Protein AF-A0A8J6LRK4-F1 (afdb_monomer_lite)

Structure (mmCIF, N/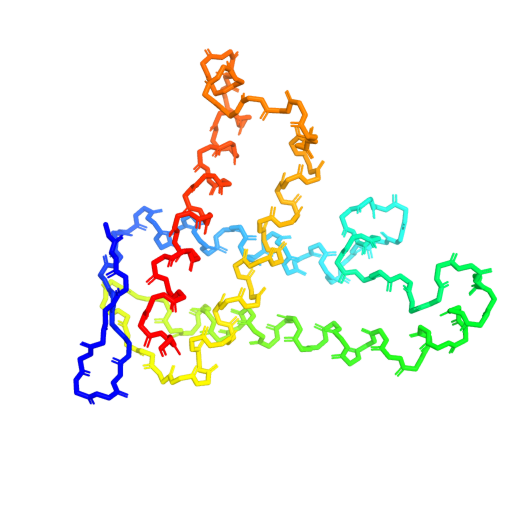CA/C/O backbone):
data_AF-A0A8J6LRK4-F1
#
_entry.id   AF-A0A8J6LRK4-F1
#
loop_
_atom_site.group_PDB
_atom_site.id
_atom_site.type_symbol
_atom_site.label_atom_id
_atom_site.label_alt_id
_atom_site.label_comp_id
_atom_site.label_asym_id
_atom_site.label_entity_id
_atom_site.label_seq_id
_atom_site.pdbx_PDB_ins_code
_atom_site.Cartn_x
_atom_site.Cartn_y
_atom_site.Cartn_z
_atom_site.occupancy
_atom_site.B_iso_or_equiv
_atom_site.auth_seq_id
_atom_site.auth_comp_id
_atom_site.auth_asym_id
_atom_site.auth_atom_id
_atom_site.pdbx_PDB_model_num
ATOM 1 N N . MET A 1 1 ? 3.230 4.813 15.829 1.00 68.69 1 MET A N 1
ATOM 2 C CA . MET A 1 1 ? 1.891 4.319 15.449 1.00 68.69 1 MET A CA 1
ATOM 3 C C . MET A 1 1 ? 2.024 2.825 15.206 1.00 68.69 1 MET A C 1
ATOM 5 O O . MET A 1 1 ? 2.949 2.464 14.506 1.00 68.69 1 MET A O 1
ATOM 9 N N . THR A 1 2 ? 1.196 1.965 15.801 1.00 87.75 2 THR A N 1
ATOM 10 C CA . THR A 1 2 ? 1.386 0.500 15.727 1.00 87.75 2 THR A CA 1
ATOM 11 C C . THR A 1 2 ? 0.027 -0.191 15.791 1.00 87.75 2 THR A C 1
ATOM 13 O O . THR A 1 2 ? -0.797 0.163 16.646 1.00 87.75 2 THR A O 1
ATOM 16 N N . PHE A 1 3 ? -0.215 -1.157 14.901 1.00 93.94 3 PHE A N 1
ATOM 17 C CA . PHE A 1 3 ? -1.380 -2.032 15.001 1.00 93.94 3 PHE A CA 1
ATOM 18 C C . PHE A 1 3 ? -1.287 -2.914 16.244 1.00 93.94 3 PHE A C 1
ATOM 20 O O . PHE A 1 3 ? -0.217 -3.362 16.642 1.00 93.94 3 PHE A O 1
ATOM 27 N N . ARG A 1 4 ? -2.425 -3.158 16.895 1.00 94.50 4 ARG A N 1
ATOM 28 C CA . ARG A 1 4 ? -2.486 -4.040 18.064 1.00 94.50 4 ARG A CA 1
ATOM 29 C C . ARG A 1 4 ? -3.792 -4.805 18.136 1.00 94.50 4 ARG A C 1
ATOM 31 O O . ARG A 1 4 ? -4.841 -4.303 17.731 1.00 94.50 4 ARG A O 1
ATOM 38 N N . ARG A 1 5 ? -3.755 -5.996 18.730 1.00 94.44 5 ARG A N 1
ATOM 39 C CA . ARG A 1 5 ? -4.954 -6.805 18.957 1.00 94.44 5 ARG A CA 1
ATOM 40 C C . ARG A 1 5 ? -5.741 -6.277 20.159 1.00 94.44 5 ARG A C 1
ATOM 42 O O . ARG A 1 5 ? -5.204 -6.104 21.251 1.00 94.44 5 ARG A O 1
ATOM 49 N N . LYS A 1 6 ? -7.042 -6.042 19.986 1.00 92.94 6 LYS A N 1
ATOM 50 C CA . LYS A 1 6 ? -7.962 -5.628 21.054 1.00 92.94 6 LYS A CA 1
ATOM 51 C C . LYS A 1 6 ? -9.308 -6.322 20.875 1.00 92.94 6 LYS A C 1
ATOM 53 O O . LYS A 1 6 ? -10.006 -6.078 19.900 1.00 92.94 6 LYS A O 1
ATOM 58 N N . LYS A 1 7 ? -9.686 -7.174 21.837 1.00 89.31 7 LYS A N 1
ATOM 59 C CA . LYS A 1 7 ? -10.977 -7.898 21.858 1.00 89.31 7 LYS A CA 1
ATOM 60 C C . LYS A 1 7 ? -11.308 -8.616 20.530 1.00 89.31 7 LYS A C 1
ATOM 62 O O . LYS A 1 7 ? -12.425 -8.521 20.035 1.00 89.31 7 LYS A O 1
ATOM 67 N N . GLY A 1 8 ? -10.328 -9.303 19.936 1.00 90.00 8 GLY A N 1
ATOM 68 C CA . GLY A 1 8 ? -10.517 -10.045 18.679 1.00 90.00 8 GLY A CA 1
ATOM 69 C C . GLY A 1 8 ? -10.565 -9.186 17.407 1.00 90.00 8 GLY A C 1
ATOM 70 O O . GLY A 1 8 ? -10.903 -9.701 16.348 1.00 90.00 8 GLY A O 1
ATOM 71 N N . LYS A 1 9 ? -10.232 -7.896 17.503 1.00 94.62 9 LYS A N 1
ATOM 72 C CA . LYS A 1 9 ? -10.036 -6.981 16.372 1.00 94.62 9 LYS A CA 1
ATOM 73 C C . LYS A 1 9 ? -8.603 -6.466 16.347 1.00 94.62 9 LYS A C 1
ATOM 75 O O . LYS A 1 9 ? -7.914 -6.515 17.370 1.00 94.62 9 LYS A O 1
ATOM 80 N N . ILE A 1 10 ? -8.187 -5.931 15.210 1.00 96.62 10 ILE A N 1
ATOM 81 C CA . ILE A 1 10 ? -6.919 -5.218 15.049 1.00 96.62 10 ILE A CA 1
ATOM 82 C C . ILE A 1 10 ? -7.220 -3.719 15.049 1.00 96.62 10 ILE A C 1
ATOM 84 O O . ILE A 1 10 ? -8.135 -3.282 14.363 1.00 96.62 10 ILE A O 1
ATOM 88 N N . VAL A 1 11 ? -6.515 -2.927 15.858 1.00 97.31 11 VAL A N 1
ATOM 89 C CA . VAL A 1 11 ? -6.783 -1.485 16.005 1.00 97.31 11 VAL A CA 1
ATOM 90 C C . VAL A 1 11 ? -5.517 -0.650 15.861 1.00 97.31 11 VAL A C 1
ATOM 92 O O . VAL A 1 11 ? -4.452 -1.072 16.314 1.00 97.31 11 VAL A O 1
ATOM 95 N N . ALA A 1 12 ? -5.648 0.549 15.294 1.00 97.06 12 ALA A N 1
ATOM 96 C CA . ALA A 1 12 ? -4.564 1.516 15.124 1.00 97.06 12 ALA A CA 1
ATOM 97 C C . ALA A 1 12 ? -5.096 2.963 15.122 1.00 97.06 12 ALA A C 1
ATOM 99 O O . ALA A 1 12 ? -6.260 3.192 14.794 1.00 97.06 12 ALA A O 1
ATOM 100 N N . ASN A 1 13 ? -4.250 3.927 15.509 1.00 97.12 13 ASN A N 1
ATOM 101 C CA . ASN A 1 13 ? -4.600 5.352 15.563 1.00 97.12 13 ASN A CA 1
ATOM 102 C C . ASN A 1 13 ? -3.797 6.206 14.573 1.00 97.12 13 ASN A C 1
ATOM 104 O O . ASN A 1 13 ? -2.632 6.493 14.845 1.00 97.12 13 ASN A O 1
ATOM 108 N N . PHE A 1 14 ? -4.393 6.612 13.457 1.00 96.81 14 PHE A N 1
ATOM 109 C CA . PHE A 1 14 ? -3.684 7.356 12.414 1.00 96.81 14 PHE A CA 1
ATOM 110 C C . PHE A 1 14 ? -3.757 8.857 12.648 1.00 96.81 14 PHE A C 1
ATOM 112 O O . PHE A 1 14 ? -4.798 9.393 13.024 1.00 96.81 14 PHE A O 1
ATOM 119 N N . ARG A 1 15 ? -2.641 9.538 12.398 1.00 96.94 15 ARG A N 1
ATOM 120 C CA . ARG A 1 15 ? -2.603 10.998 12.329 1.00 96.94 15 ARG A CA 1
ATOM 121 C C . ARG A 1 15 ? -3.161 11.469 10.977 1.00 96.94 15 ARG A C 1
ATOM 123 O O . ARG A 1 15 ? -3.039 10.732 9.995 1.00 96.94 15 ARG A O 1
ATOM 130 N N . PRO A 1 16 ? -3.735 12.679 10.878 1.00 96.56 16 PRO A N 1
ATOM 131 C CA . PRO A 1 16 ? -4.298 13.181 9.623 1.00 96.56 16 PRO A CA 1
ATOM 132 C C . PRO A 1 16 ? -3.318 13.138 8.442 1.00 96.56 16 PRO A C 1
ATOM 134 O O . PRO A 1 16 ? -3.695 12.746 7.341 1.00 96.56 16 PRO A O 1
ATOM 137 N N . GLU A 1 17 ? -2.045 13.463 8.670 1.00 95.31 17 GLU A N 1
ATOM 138 C CA . GLU A 1 17 ? -0.998 13.412 7.648 1.00 95.31 17 GLU A CA 1
ATOM 139 C C . GLU A 1 17 ? -0.713 11.988 7.149 1.00 95.31 17 GLU A C 1
ATOM 141 O O . GLU A 1 17 ? -0.434 11.796 5.968 1.00 95.31 17 GLU A O 1
ATOM 146 N N . GLU A 1 18 ? -0.838 10.984 8.020 1.00 95.69 18 GLU A N 1
ATOM 147 C CA . GLU A 1 18 ? -0.665 9.572 7.662 1.00 95.69 18 GLU A CA 1
ATOM 148 C C . GLU A 1 18 ? -1.842 9.092 6.814 1.00 95.69 18 GLU A C 1
ATOM 150 O O . GLU A 1 18 ? -1.642 8.422 5.805 1.00 95.69 18 GLU A O 1
ATOM 155 N N . ILE A 1 19 ? -3.066 9.491 7.181 1.00 97.25 19 ILE A N 1
ATOM 156 C CA . ILE A 1 19 ? -4.275 9.186 6.407 1.00 97.25 19 ILE A CA 1
ATOM 157 C C . ILE A 1 19 ? -4.157 9.770 5.001 1.00 97.25 19 ILE A C 1
ATOM 159 O O . ILE A 1 19 ? -4.407 9.063 4.028 1.00 97.25 19 ILE A O 1
ATOM 163 N N . ILE A 1 20 ? -3.761 11.040 4.887 1.00 96.44 20 ILE A N 1
ATOM 164 C CA . ILE A 1 20 ? -3.584 11.703 3.592 1.00 96.44 20 ILE A CA 1
ATOM 165 C C . ILE A 1 20 ? -2.520 10.970 2.773 1.00 96.44 20 ILE A C 1
ATOM 167 O O . ILE A 1 20 ? -2.793 10.598 1.638 1.00 96.44 20 ILE A O 1
ATOM 171 N N . ALA A 1 21 ? -1.348 10.700 3.353 1.00 95.06 21 ALA A N 1
ATOM 172 C CA . ALA A 1 21 ? -0.257 10.038 2.644 1.00 95.06 21 ALA A CA 1
ATOM 173 C C . ALA A 1 21 ? -0.645 8.639 2.132 1.00 95.06 21 ALA A C 1
ATOM 175 O O . ALA A 1 21 ? -0.384 8.325 0.972 1.00 95.06 21 ALA A O 1
ATOM 176 N N . ILE A 1 22 ? -1.300 7.822 2.968 1.00 96.62 22 ILE A N 1
ATOM 177 C CA . ILE A 1 22 ? -1.756 6.476 2.590 1.00 96.62 22 ILE A CA 1
ATOM 178 C C . ILE A 1 22 ? -2.831 6.557 1.500 1.00 96.62 22 ILE A C 1
ATOM 180 O O . ILE A 1 22 ? -2.772 5.802 0.533 1.00 96.62 22 ILE A O 1
ATOM 184 N N . ARG A 1 23 ? -3.801 7.473 1.617 1.00 97.38 23 ARG A N 1
ATOM 185 C CA . ARG A 1 23 ? -4.838 7.639 0.588 1.00 97.38 23 ARG A CA 1
ATOM 186 C C . ARG A 1 23 ? -4.232 8.044 -0.747 1.00 97.38 23 ARG A C 1
ATOM 188 O O . ARG A 1 23 ? -4.534 7.402 -1.742 1.00 97.38 23 ARG A O 1
ATOM 195 N N . THR A 1 24 ? -3.352 9.043 -0.752 1.00 96.31 24 THR A N 1
ATOM 196 C CA . THR A 1 24 ? -2.703 9.524 -1.975 1.00 96.31 24 THR A CA 1
ATOM 197 C C . THR A 1 24 ? -1.982 8.395 -2.699 1.00 96.31 24 THR A C 1
ATOM 199 O O . THR A 1 24 ? -2.249 8.167 -3.873 1.00 96.31 24 THR A O 1
ATOM 202 N N . ILE A 1 25 ? -1.130 7.634 -2.004 1.00 95.69 25 ILE A N 1
ATOM 203 C CA . ILE A 1 25 ? -0.359 6.581 -2.673 1.00 95.69 25 ILE A CA 1
ATOM 204 C C . ILE A 1 25 ? -1.219 5.406 -3.127 1.00 95.69 25 ILE A C 1
ATOM 206 O O . ILE A 1 25 ? -0.958 4.831 -4.176 1.00 95.69 25 ILE A O 1
ATOM 210 N N . LEU A 1 26 ? -2.254 5.043 -2.369 1.00 96.06 26 LEU A N 1
ATOM 211 C CA . LEU A 1 26 ? -3.154 3.969 -2.777 1.00 96.06 26 LEU A CA 1
ATOM 212 C C . LEU A 1 26 ? -4.022 4.372 -3.971 1.00 96.06 26 LEU A C 1
ATOM 214 O O . LEU A 1 26 ? -4.273 3.532 -4.832 1.00 96.06 26 LEU A O 1
ATOM 218 N N . THR A 1 27 ? -4.428 5.640 -4.064 1.00 95.75 27 THR A N 1
ATOM 219 C CA . THR A 1 27 ? -5.062 6.174 -5.274 1.00 95.75 27 THR A CA 1
ATOM 220 C C . THR A 1 27 ? -4.090 6.142 -6.450 1.00 95.75 27 THR A C 1
ATOM 222 O O . THR A 1 27 ? -4.432 5.552 -7.464 1.00 95.75 27 THR A O 1
ATOM 225 N N . GLU A 1 28 ? -2.853 6.631 -6.296 1.00 94.44 28 GLU A N 1
ATOM 226 C CA . GLU A 1 28 ? -1.836 6.578 -7.364 1.00 94.44 28 GLU A CA 1
ATOM 227 C C . GLU A 1 28 ? -1.575 5.144 -7.860 1.00 94.44 28 GLU A C 1
ATOM 229 O O . GLU A 1 28 ? -1.426 4.905 -9.056 1.00 94.44 28 GLU A O 1
ATOM 234 N N . VAL A 1 29 ? -1.532 4.167 -6.948 1.00 93.31 29 VAL A N 1
ATOM 235 C CA . VAL A 1 29 ? -1.361 2.747 -7.294 1.00 93.31 29 VAL A CA 1
ATOM 236 C C . VAL A 1 29 ? -2.595 2.190 -8.000 1.00 93.31 29 VAL A C 1
ATOM 238 O O . VAL A 1 29 ? -2.447 1.374 -8.905 1.00 93.31 29 VAL A O 1
ATOM 241 N N . THR A 1 30 ? -3.795 2.619 -7.611 1.00 94.62 30 THR A N 1
ATOM 242 C CA . THR A 1 30 ? -5.044 2.203 -8.266 1.00 94.62 30 THR A CA 1
ATOM 243 C C . THR A 1 30 ? -5.111 2.750 -9.684 1.00 94.62 30 THR A C 1
ATOM 245 O O . THR A 1 30 ? -5.316 1.969 -10.604 1.00 94.62 30 THR A O 1
ATOM 248 N N . ASP A 1 31 ? -4.826 4.040 -9.870 1.00 94.25 31 ASP A N 1
ATOM 249 C CA . ASP A 1 31 ? -4.777 4.679 -11.189 1.00 94.25 31 ASP A CA 1
ATOM 250 C C . ASP A 1 31 ? -3.741 3.987 -12.087 1.00 94.25 31 ASP A C 1
ATOM 252 O O . ASP A 1 31 ?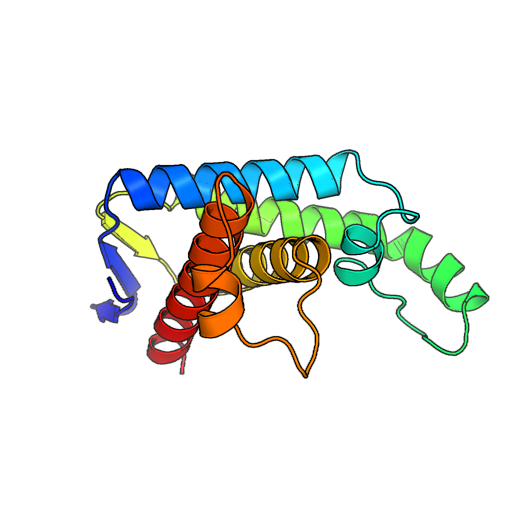 -4.000 3.692 -13.251 1.00 94.25 31 ASP A O 1
ATOM 256 N N . LEU A 1 32 ? -2.578 3.634 -11.527 1.00 92.88 32 LEU A N 1
ATOM 257 C CA . LEU A 1 32 ? -1.567 2.863 -12.244 1.00 92.88 32 LEU A CA 1
ATOM 258 C C . LEU A 1 32 ? -2.073 1.470 -12.640 1.00 92.88 32 LEU A C 1
ATOM 260 O O . LEU A 1 32 ? -1.824 1.036 -13.755 1.00 92.88 32 LEU A O 1
ATOM 264 N N . ILE A 1 33 ? -2.764 0.756 -11.752 1.00 91.69 33 ILE A N 1
ATOM 265 C CA . ILE A 1 33 ? -3.355 -0.555 -12.062 1.00 91.69 33 ILE A CA 1
ATOM 266 C C . ILE A 1 33 ? -4.455 -0.427 -13.127 1.00 91.69 33 ILE A C 1
ATOM 268 O O . ILE A 1 33 ? -4.629 -1.334 -13.951 1.00 91.69 33 ILE A O 1
ATOM 272 N N . ASP A 1 34 ? -5.203 0.675 -13.113 1.00 90.94 34 ASP A N 1
ATOM 273 C CA . ASP A 1 34 ? -6.298 0.912 -14.041 1.00 90.94 34 ASP A CA 1
ATOM 274 C C . ASP A 1 34 ? -5.821 1.263 -15.449 1.00 90.94 34 ASP A C 1
ATOM 276 O O . ASP A 1 34 ? -6.259 0.603 -16.398 1.00 90.94 34 ASP A O 1
ATOM 280 N N . ASP A 1 35 ? -4.874 2.193 -15.556 1.00 89.25 35 ASP A N 1
ATOM 281 C CA . ASP A 1 35 ? -4.438 2.793 -16.821 1.00 89.25 35 ASP A CA 1
ATOM 282 C C . ASP A 1 35 ? -3.069 2.296 -17.317 1.00 89.25 35 ASP A C 1
ATOM 284 O O . ASP A 1 35 ? -2.687 2.547 -18.463 1.00 89.25 35 ASP A O 1
ATOM 288 N N . GLY A 1 36 ? -2.294 1.628 -16.461 1.00 85.19 36 GLY A N 1
ATOM 289 C CA . GLY A 1 36 ? -0.924 1.221 -16.753 1.00 85.19 36 GLY A CA 1
ATOM 290 C C . GLY A 1 36 ? -0.828 0.084 -17.764 1.00 85.19 36 GLY A C 1
ATOM 291 O O . GLY A 1 36 ? -1.661 -0.821 -17.813 1.00 85.19 36 GLY A O 1
ATOM 292 N N . ASP A 1 37 ? 0.251 0.097 -18.544 1.00 87.00 37 ASP A N 1
ATOM 293 C CA . ASP A 1 37 ? 0.570 -0.965 -19.492 1.00 87.00 37 ASP A CA 1
ATOM 294 C C . ASP A 1 37 ? 1.787 -1.797 -19.047 1.00 87.00 37 ASP A C 1
ATOM 296 O O . ASP A 1 37 ? 2.559 -1.420 -18.166 1.00 87.00 37 ASP A O 1
ATOM 300 N N . ARG A 1 38 ? 1.976 -2.961 -19.675 1.00 83.94 38 ARG A N 1
ATOM 301 C CA . ARG A 1 38 ? 3.047 -3.922 -19.350 1.00 83.94 38 ARG A CA 1
ATOM 302 C C . ARG A 1 38 ? 4.468 -3.427 -19.662 1.00 83.94 38 ARG A C 1
ATOM 304 O O . ARG A 1 38 ? 5.420 -4.071 -19.226 1.00 83.94 38 ARG A O 1
ATOM 311 N N . SER A 1 39 ? 4.635 -2.335 -20.413 1.00 87.81 39 SER A N 1
ATOM 312 C CA . SER A 1 39 ? 5.942 -1.683 -20.587 1.00 87.81 39 SER A CA 1
ATOM 313 C C . SER A 1 39 ? 6.379 -0.947 -19.318 1.00 87.81 39 SER A C 1
ATOM 315 O O . SER A 1 39 ? 7.571 -0.697 -19.124 1.00 87.81 39 SER A O 1
ATOM 317 N N . ASP A 1 40 ? 5.435 -0.671 -18.415 1.00 92.19 40 ASP A N 1
ATOM 318 C CA . ASP A 1 40 ? 5.722 -0.153 -17.094 1.00 92.19 40 ASP A CA 1
ATOM 319 C C . ASP A 1 40 ? 6.314 -1.252 -16.185 1.00 92.19 40 ASP A C 1
ATOM 321 O O . ASP A 1 40 ? 5.665 -2.273 -15.916 1.00 92.19 40 ASP A O 1
ATOM 325 N N . PRO A 1 41 ? 7.526 -1.056 -15.632 1.00 92.44 41 PRO A N 1
ATOM 326 C CA . PRO A 1 41 ? 8.158 -2.049 -14.766 1.00 92.44 41 PRO A CA 1
ATOM 327 C C . PRO A 1 41 ? 7.371 -2.322 -13.474 1.00 92.44 41 PRO A C 1
ATOM 329 O O . PRO A 1 41 ? 7.494 -3.407 -12.903 1.00 92.44 41 PRO A O 1
ATOM 332 N N . VAL A 1 42 ? 6.553 -1.374 -13.002 1.00 93.75 42 VAL A N 1
ATOM 333 C CA . VAL A 1 42 ? 5.682 -1.592 -11.840 1.00 93.75 42 VAL A CA 1
ATOM 334 C C . VAL A 1 42 ? 4.566 -2.566 -12.194 1.00 93.75 42 VAL A C 1
ATOM 336 O O . VAL A 1 42 ? 4.330 -3.497 -11.428 1.00 93.75 42 VAL A O 1
ATOM 339 N N . ILE A 1 43 ? 3.931 -2.417 -13.361 1.00 93.50 43 ILE A N 1
ATOM 340 C CA . ILE A 1 43 ? 2.887 -3.345 -13.819 1.00 93.50 43 ILE A CA 1
ATOM 341 C C . ILE A 1 43 ? 3.465 -4.745 -13.978 1.00 93.50 43 ILE A C 1
ATOM 343 O O . ILE A 1 43 ? 2.918 -5.697 -13.424 1.00 93.50 43 ILE A O 1
ATOM 347 N N . GLY A 1 44 ? 4.632 -4.873 -14.617 1.00 90.75 44 GLY A N 1
ATOM 348 C CA . GLY A 1 44 ? 5.326 -6.159 -14.715 1.00 90.75 44 GLY A CA 1
ATOM 349 C C . GLY A 1 44 ? 5.616 -6.799 -13.349 1.00 90.75 44 GLY A C 1
ATOM 350 O O . GLY A 1 44 ? 5.553 -8.020 -13.208 1.00 90.75 44 GLY A O 1
ATOM 351 N N . ARG A 1 45 ? 5.889 -5.994 -12.311 1.00 91.69 45 ARG A N 1
ATOM 352 C CA . ARG A 1 45 ? 6.143 -6.496 -10.952 1.00 91.69 45 ARG A CA 1
ATOM 353 C C . ARG A 1 45 ? 4.870 -6.864 -10.189 1.00 91.69 45 ARG A C 1
ATOM 355 O O . ARG A 1 45 ? 4.902 -7.841 -9.438 1.00 91.69 45 ARG A O 1
ATOM 362 N N . LEU A 1 46 ? 3.799 -6.083 -10.340 1.00 92.00 46 LEU A N 1
ATOM 363 C CA . LEU A 1 46 ? 2.505 -6.301 -9.682 1.00 92.00 46 LEU A CA 1
ATOM 364 C C . LEU A 1 46 ? 1.718 -7.457 -10.310 1.00 92.00 46 LEU A C 1
ATOM 366 O O . LEU A 1 46 ? 0.965 -8.127 -9.601 1.00 92.00 46 LEU A O 1
ATOM 370 N N . PHE A 1 47 ? 1.930 -7.705 -11.602 1.00 90.88 47 PHE A N 1
ATOM 371 C CA . PHE A 1 47 ? 1.308 -8.768 -12.387 1.00 90.88 47 PHE A CA 1
ATOM 372 C C . PHE A 1 47 ? 2.391 -9.680 -12.990 1.00 90.88 47 PHE A C 1
ATOM 374 O O . PHE A 1 47 ? 2.567 -9.713 -14.209 1.00 90.88 47 PHE A O 1
ATOM 381 N N . PRO A 1 48 ? 3.169 -10.403 -12.163 1.00 87.44 48 PRO A N 1
ATOM 382 C CA . PRO A 1 48 ? 4.273 -11.217 -12.658 1.00 87.44 48 PRO A CA 1
ATOM 383 C C . PRO A 1 48 ? 3.776 -12.356 -13.554 1.00 87.44 48 PRO A C 1
ATOM 385 O O . PRO A 1 48 ? 2.661 -12.852 -13.389 1.00 87.44 48 PRO A O 1
ATOM 388 N N . ASP A 1 49 ? 4.632 -12.803 -14.470 1.00 85.25 49 ASP A N 1
ATOM 389 C CA . ASP A 1 49 ? 4.348 -13.983 -15.283 1.00 85.25 49 ASP A CA 1
ATOM 390 C C . ASP A 1 49 ? 4.256 -15.244 -14.417 1.00 85.25 49 ASP A C 1
ATOM 392 O O . ASP A 1 49 ? 5.070 -15.461 -13.512 1.00 85.25 49 ASP A O 1
ATOM 396 N N . ILE A 1 50 ? 3.255 -16.077 -14.717 1.00 84.62 50 ILE A N 1
ATOM 397 C CA . ILE A 1 50 ? 2.997 -17.342 -14.016 1.00 84.62 50 ILE A CA 1
ATOM 398 C C . ILE A 1 50 ? 4.151 -18.318 -14.268 1.00 84.62 50 ILE A C 1
ATOM 400 O O . ILE A 1 50 ? 4.658 -18.933 -13.327 1.00 84.62 50 ILE A O 1
ATOM 404 N N . TYR A 1 51 ? 4.614 -18.402 -15.518 1.00 83.94 51 TYR A N 1
ATOM 405 C CA . TYR A 1 51 ? 5.754 -19.212 -15.928 1.00 83.94 51 TYR A CA 1
ATOM 406 C C . TYR A 1 51 ? 6.869 -18.317 -16.465 1.00 83.94 51 TYR A C 1
ATOM 408 O O . TYR A 1 51 ? 6.807 -17.814 -17.584 1.00 83.94 51 TYR A O 1
ATOM 416 N N . ARG A 1 52 ? 7.931 -18.136 -15.671 1.00 81.06 52 ARG A N 1
ATOM 417 C CA . ARG A 1 52 ? 9.074 -17.288 -16.061 1.00 81.06 52 ARG A CA 1
ATOM 418 C C . ARG A 1 52 ? 9.804 -17.790 -17.306 1.00 81.06 52 ARG A C 1
ATOM 420 O O . ARG A 1 52 ? 10.317 -16.978 -18.067 1.00 81.06 52 ARG A O 1
ATOM 427 N N . ASP A 1 53 ? 9.838 -19.106 -17.493 1.00 89.06 53 ASP A N 1
ATOM 428 C CA . ASP A 1 53 ? 10.584 -19.754 -18.575 1.00 89.06 53 ASP A CA 1
ATOM 429 C C . ASP A 1 53 ? 9.707 -20.068 -19.802 1.00 89.06 53 ASP A C 1
ATOM 431 O O . ASP A 1 53 ? 10.232 -20.508 -20.824 1.00 89.06 53 ASP A O 1
ATOM 435 N N . ASP A 1 54 ? 8.394 -19.801 -19.731 1.00 89.12 54 ASP A N 1
ATOM 436 C CA . ASP A 1 54 ? 7.456 -19.956 -20.851 1.00 89.12 54 ASP A CA 1
ATOM 437 C C . ASP A 1 54 ? 6.586 -18.694 -21.035 1.00 89.12 54 ASP A C 1
ATOM 439 O O . ASP A 1 54 ? 5.491 -18.565 -20.466 1.00 89.12 54 ASP A O 1
ATOM 443 N N . PRO A 1 55 ? 7.068 -17.717 -21.829 1.00 84.75 55 PRO A N 1
ATOM 444 C CA . PRO A 1 55 ? 6.333 -16.483 -22.091 1.00 84.75 55 PRO A CA 1
ATOM 445 C C . PRO A 1 55 ? 5.046 -16.684 -22.900 1.00 84.75 55 PRO A C 1
ATOM 447 O O . PRO A 1 55 ? 4.155 -15.834 -22.822 1.00 84.75 55 PRO A O 1
ATOM 450 N N . VAL A 1 56 ? 4.955 -17.763 -23.692 1.00 86.25 56 VAL A N 1
ATOM 451 C CA . VAL A 1 56 ? 3.798 -18.055 -24.551 1.00 86.25 56 VAL A CA 1
ATOM 452 C C . VAL A 1 56 ? 2.660 -18.588 -23.695 1.00 86.25 56 VAL A C 1
ATOM 454 O O . VAL A 1 56 ? 1.573 -18.015 -23.709 1.00 86.25 56 VAL A O 1
ATOM 457 N N . GLU A 1 57 ? 2.927 -19.605 -22.878 1.00 85.94 57 GLU A N 1
ATOM 458 C CA . GLU A 1 57 ? 1.936 -20.155 -21.950 1.00 85.94 57 GLU A CA 1
ATOM 459 C C . GLU A 1 57 ? 1.519 -19.109 -20.905 1.00 85.94 57 GLU A C 1
ATOM 461 O O . GLU A 1 57 ? 0.333 -18.944 -20.608 1.00 85.94 57 GLU A O 1
ATOM 466 N N . SER A 1 58 ? 2.468 -18.299 -20.418 1.00 86.75 58 SER A N 1
ATOM 467 C CA . SER A 1 58 ? 2.140 -17.154 -19.561 1.00 86.75 58 SER A CA 1
ATOM 468 C C . SER A 1 58 ? 1.194 -16.164 -20.247 1.00 86.75 58 SER A C 1
ATOM 470 O O . SER A 1 58 ? 0.297 -15.646 -19.590 1.00 86.75 58 SER A O 1
ATOM 472 N N . ALA A 1 59 ? 1.337 -15.911 -21.554 1.00 84.06 59 ALA A N 1
ATOM 473 C CA . ALA A 1 59 ? 0.428 -15.032 -22.295 1.00 84.06 59 ALA A CA 1
ATOM 474 C C . ALA A 1 59 ? -0.996 -15.569 -22.368 1.00 84.06 59 ALA A C 1
ATOM 476 O O . ALA A 1 59 ? -1.945 -14.808 -22.172 1.00 84.06 59 ALA A O 1
ATOM 477 N N . GLU A 1 60 ? -1.135 -16.868 -22.611 1.00 85.12 60 GLU A N 1
ATOM 478 C CA . GLU A 1 60 ? -2.437 -17.519 -22.660 1.00 85.12 60 GLU A CA 1
ATOM 479 C C . GLU A 1 60 ? -3.118 -17.522 -21.295 1.00 85.12 60 GLU A C 1
ATOM 481 O O . GLU A 1 60 ? -4.320 -17.302 -21.224 1.00 85.12 60 GLU A O 1
ATOM 486 N N . LEU A 1 61 ? -2.386 -17.716 -20.198 1.00 83.88 61 LEU A N 1
ATOM 487 C CA . LEU A 1 61 ? -2.989 -17.667 -18.865 1.00 83.88 61 LEU A CA 1
ATOM 488 C C . LEU A 1 61 ? -3.326 -16.244 -18.418 1.00 83.88 61 LEU A C 1
ATOM 490 O O . LEU A 1 61 ? -4.372 -16.038 -17.801 1.00 83.88 61 LEU A O 1
ATOM 494 N N . ARG A 1 62 ? -2.501 -15.251 -18.777 1.00 84.19 62 ARG A N 1
ATOM 495 C CA . ARG A 1 62 ? -2.776 -13.836 -18.477 1.00 84.19 62 ARG A CA 1
ATOM 496 C C . ARG A 1 62 ? -4.156 -13.408 -18.960 1.00 84.19 62 ARG A C 1
ATOM 498 O O . ARG A 1 62 ? -4.885 -12.785 -18.194 1.00 84.19 62 ARG A O 1
ATOM 505 N N . GLN A 1 63 ? -4.543 -13.817 -20.172 1.00 80.44 63 GLN A N 1
ATOM 506 C CA . GLN A 1 63 ? -5.848 -13.476 -20.753 1.00 80.44 63 GLN A CA 1
ATOM 507 C C . GLN A 1 63 ? -7.040 -13.977 -19.914 1.00 80.44 63 GLN A C 1
ATOM 509 O O . GLN A 1 63 ? -8.152 -13.490 -20.085 1.00 80.44 63 GLN A O 1
ATOM 514 N N . TYR A 1 64 ? -6.815 -14.957 -19.033 1.00 83.75 64 TYR A N 1
ATOM 515 C CA . TYR A 1 64 ? -7.840 -15.536 -18.170 1.00 83.75 64 TYR A CA 1
ATOM 516 C C . TYR A 1 64 ? -7.757 -15.062 -16.716 1.00 83.75 64 TYR A C 1
ATOM 518 O O . TYR A 1 64 ? -8.771 -15.098 -16.030 1.00 83.75 64 TYR A O 1
ATOM 526 N N . THR A 1 65 ? -6.583 -14.650 -16.221 1.00 85.75 65 THR A N 1
ATOM 527 C CA . THR A 1 65 ? -6.371 -14.394 -14.781 1.00 85.75 65 THR A CA 1
ATOM 528 C C . THR A 1 65 ? -6.089 -12.938 -14.419 1.00 85.75 65 THR A C 1
ATOM 530 O O . THR A 1 65 ? -6.218 -12.569 -13.253 1.00 85.75 65 THR A O 1
ATOM 533 N N . GLU A 1 66 ? -5.636 -12.114 -15.367 1.00 87.50 66 GLU A N 1
ATOM 534 C CA . GLU A 1 66 ? -5.167 -10.752 -15.068 1.00 87.50 66 GLU A CA 1
ATOM 535 C C . GLU A 1 66 ? -6.301 -9.835 -14.597 1.00 87.50 66 GLU A C 1
ATOM 537 O O . GLU A 1 66 ? -6.114 -9.099 -13.629 1.00 87.50 66 GLU A O 1
ATOM 542 N N . ASP A 1 67 ? -7.493 -9.960 -15.186 1.00 88.94 67 ASP A N 1
ATOM 543 C CA . ASP A 1 67 ? -8.681 -9.193 -14.791 1.00 88.94 67 ASP A CA 1
ATOM 544 C C . ASP A 1 67 ? -9.125 -9.513 -13.354 1.00 88.94 67 ASP A C 1
ATOM 546 O O . ASP A 1 67 ? -9.389 -8.607 -12.558 1.00 88.94 67 ASP A O 1
ATOM 550 N N . ASP A 1 68 ? -9.141 -10.796 -12.982 1.00 90.69 68 ASP A N 1
ATOM 551 C CA . ASP A 1 68 ? -9.477 -11.231 -11.622 1.00 90.69 68 ASP A CA 1
ATOM 552 C C . ASP A 1 68 ? -8.426 -10.763 -10.603 1.00 90.69 68 ASP A C 1
ATOM 554 O O . ASP A 1 68 ? -8.759 -10.329 -9.491 1.00 90.69 68 ASP A O 1
ATOM 558 N N . LEU A 1 69 ? -7.144 -10.803 -10.983 1.00 91.56 69 LEU A N 1
ATOM 559 C CA . LEU A 1 69 ? -6.057 -10.299 -10.147 1.00 91.56 69 LEU A CA 1
ATOM 560 C C . LEU A 1 69 ? -6.158 -8.779 -9.966 1.00 91.56 69 LEU A C 1
ATOM 562 O O . LEU A 1 69 ? -6.024 -8.291 -8.843 1.00 91.56 69 LEU A O 1
ATOM 566 N N . LYS A 1 70 ? -6.445 -8.035 -11.040 1.00 93.31 70 LYS A N 1
ATOM 567 C CA . LYS A 1 70 ? -6.666 -6.584 -11.009 1.00 93.31 70 LYS A CA 1
ATOM 568 C C . LYS A 1 70 ? -7.825 -6.233 -10.086 1.00 93.31 70 LYS A C 1
ATOM 570 O O . LYS A 1 70 ? -7.651 -5.432 -9.169 1.00 93.31 70 LYS A O 1
ATOM 575 N N . LYS A 1 71 ? -8.963 -6.911 -10.242 1.00 92.75 71 LYS A N 1
ATOM 576 C CA . LYS A 1 71 ? -10.128 -6.749 -9.369 1.00 92.75 71 LYS A CA 1
ATOM 577 C C . LYS A 1 71 ? -9.778 -6.990 -7.899 1.00 92.75 71 LYS A C 1
ATOM 579 O O . LYS A 1 71 ? -10.086 -6.151 -7.061 1.00 92.75 71 LYS A O 1
ATOM 584 N N . THR A 1 72 ? -9.061 -8.072 -7.591 1.00 94.25 72 THR A N 1
ATOM 585 C CA . THR A 1 72 ? -8.644 -8.397 -6.213 1.00 94.25 72 THR A CA 1
ATOM 586 C C . THR A 1 72 ? -7.753 -7.307 -5.600 1.00 94.25 72 THR A C 1
ATOM 588 O O . THR A 1 72 ? -7.875 -6.986 -4.412 1.00 94.25 72 THR A O 1
ATOM 591 N N . LYS A 1 73 ? -6.841 -6.726 -6.391 1.00 95.44 73 LYS A N 1
ATOM 592 C CA . LYS A 1 73 ? -5.971 -5.627 -5.944 1.00 95.44 73 LYS A CA 1
ATOM 593 C C . LYS A 1 73 ? -6.779 -4.360 -5.661 1.00 95.44 73 LYS A C 1
ATOM 595 O O . LYS A 1 73 ? -6.632 -3.786 -4.583 1.00 95.44 73 LYS A O 1
ATOM 600 N N . ILE A 1 74 ? -7.678 -3.980 -6.570 1.00 95.88 74 ILE A N 1
ATOM 601 C CA . ILE A 1 74 ? -8.557 -2.807 -6.419 1.00 95.88 74 ILE A CA 1
ATOM 602 C C . ILE A 1 74 ? -9.488 -2.974 -5.212 1.00 95.88 74 ILE A C 1
ATOM 604 O O . ILE A 1 74 ? -9.622 -2.058 -4.406 1.00 95.88 74 ILE A O 1
ATOM 608 N N . GLU A 1 75 ? -10.079 -4.156 -5.024 1.00 96.94 75 GLU A N 1
ATOM 609 C CA . GLU A 1 75 ? -10.908 -4.466 -3.852 1.00 96.94 75 GLU A CA 1
ATOM 610 C C . GLU A 1 75 ? -10.112 -4.348 -2.546 1.00 96.94 75 GLU A C 1
ATOM 612 O O . GLU A 1 75 ? -10.600 -3.772 -1.572 1.00 96.94 75 GLU A O 1
ATOM 617 N N . SER A 1 76 ? -8.862 -4.826 -2.530 1.00 97.81 76 SER A N 1
ATOM 618 C CA . SER A 1 76 ? -7.980 -4.692 -1.364 1.00 97.81 76 SER A CA 1
ATOM 619 C C . SER A 1 76 ? -7.713 -3.222 -1.031 1.00 97.81 76 SER A C 1
ATOM 621 O O . SER A 1 76 ? -7.799 -2.833 0.134 1.00 97.81 76 SER A O 1
ATOM 623 N N . VAL A 1 77 ? -7.445 -2.388 -2.043 1.00 97.69 77 VAL A N 1
ATOM 624 C CA . VAL A 1 77 ? -7.285 -0.937 -1.863 1.00 97.69 77 VAL A CA 1
ATOM 625 C C . VAL A 1 77 ? -8.579 -0.296 -1.360 1.00 97.69 77 VAL A C 1
ATOM 627 O O . VAL A 1 77 ? -8.538 0.469 -0.397 1.00 97.69 77 VAL A O 1
ATOM 630 N N . GLY A 1 78 ? -9.727 -0.644 -1.946 1.00 97.81 78 GLY A N 1
ATOM 631 C CA . GLY A 1 78 ? -11.040 -0.154 -1.522 1.00 97.81 78 GLY A CA 1
ATOM 632 C C . GLY A 1 78 ? -11.302 -0.416 -0.038 1.00 97.81 78 GLY A C 1
ATOM 633 O O . GLY A 1 78 ? -11.649 0.504 0.700 1.00 97.81 78 GLY A O 1
ATOM 634 N N . ILE A 1 79 ? -11.006 -1.628 0.443 1.00 98.44 79 ILE A N 1
ATOM 635 C CA . ILE A 1 79 ? -11.120 -1.977 1.867 1.00 98.44 79 ILE A CA 1
ATOM 636 C C . ILE A 1 79 ? -10.245 -1.072 2.744 1.00 98.44 79 ILE A C 1
ATOM 638 O O . ILE A 1 79 ? -10.691 -0.637 3.812 1.00 98.44 79 ILE A O 1
ATOM 642 N N . VAL A 1 80 ? -9.011 -0.767 2.326 1.00 98.12 80 VAL A N 1
ATOM 643 C CA . VAL A 1 80 ? -8.152 0.170 3.068 1.00 98.12 80 VAL A CA 1
ATOM 644 C C . VAL A 1 80 ? -8.782 1.556 3.103 1.00 98.12 80 VAL A C 1
ATOM 646 O O . VAL A 1 80 ? -8.917 2.133 4.178 1.00 98.12 80 VAL A O 1
ATOM 649 N N . LEU A 1 81 ? -9.212 2.079 1.956 1.00 97.19 81 LEU A N 1
ATOM 650 C CA . LEU A 1 81 ? -9.792 3.417 1.855 1.00 97.19 81 LEU A CA 1
ATOM 651 C C . LEU A 1 81 ? -11.094 3.564 2.656 1.00 97.19 81 LEU A C 1
ATOM 653 O O . LEU A 1 81 ? -11.326 4.637 3.219 1.00 97.19 81 LEU A O 1
ATOM 657 N N . ASP A 1 82 ? -11.899 2.510 2.759 1.00 98.12 82 ASP A N 1
ATOM 658 C CA . ASP A 1 82 ? -13.148 2.504 3.527 1.00 98.12 82 ASP A CA 1
ATOM 659 C C . ASP A 1 82 ? -12.915 2.422 5.041 1.00 98.12 82 ASP A C 1
ATOM 661 O O . ASP A 1 82 ? -13.699 2.947 5.833 1.00 98.12 82 ASP A O 1
ATOM 665 N N . THR A 1 83 ? -11.836 1.761 5.466 1.00 98.19 83 THR A N 1
ATOM 666 C CA . THR A 1 83 ? -11.561 1.504 6.890 1.00 98.19 83 THR A CA 1
ATOM 667 C C . THR A 1 83 ? -10.537 2.453 7.511 1.00 98.19 83 THR A C 1
ATOM 669 O O . THR A 1 83 ? -10.502 2.587 8.736 1.00 98.19 83 THR A O 1
ATOM 672 N N . LEU A 1 84 ? -9.722 3.128 6.696 1.00 97.94 84 LEU A N 1
ATOM 673 C CA . LEU A 1 84 ? -8.692 4.069 7.131 1.00 97.94 84 LEU A CA 1
ATOM 674 C C . LEU A 1 84 ? -9.314 5.353 7.699 1.00 97.94 84 LEU A C 1
ATOM 676 O O . LEU A 1 84 ? -9.780 6.236 6.971 1.00 97.94 84 LEU A O 1
ATOM 680 N N . ALA A 1 85 ? -9.238 5.473 9.020 1.00 97.25 85 ALA A N 1
ATOM 681 C CA . ALA A 1 85 ? -9.669 6.626 9.803 1.00 97.25 85 ALA A CA 1
ATOM 682 C C . ALA A 1 85 ? -8.724 6.868 10.992 1.00 97.25 85 ALA A C 1
ATOM 684 O O . ALA A 1 85 ? -7.907 6.005 11.330 1.00 97.25 85 ALA A O 1
ATOM 685 N N . GLU A 1 86 ? -8.877 8.004 11.685 1.00 96.88 86 GLU A N 1
ATOM 686 C CA . GLU A 1 86 ? -8.079 8.328 12.883 1.00 96.88 86 GLU A CA 1
ATOM 687 C C . GLU A 1 86 ? -8.117 7.208 13.928 1.00 96.88 86 GLU A C 1
ATOM 689 O O . GLU A 1 86 ? -7.109 6.925 14.565 1.00 96.88 86 GLU A O 1
ATOM 694 N N . HIS A 1 87 ? -9.253 6.516 14.054 1.00 97.00 87 HIS A N 1
ATOM 695 C CA . HIS A 1 87 ? -9.413 5.316 14.871 1.00 97.00 87 HIS A CA 1
ATOM 696 C C . HIS A 1 87 ? -9.828 4.135 13.996 1.00 97.00 87 HIS A C 1
ATOM 698 O O . HIS A 1 87 ? -11.010 3.838 13.831 1.00 97.00 87 HIS A O 1
ATOM 704 N N . THR A 1 88 ? -8.840 3.438 13.447 1.00 97.69 88 THR A N 1
ATOM 705 C CA . THR A 1 88 ? -9.066 2.295 12.563 1.00 97.69 88 THR A CA 1
ATOM 706 C C . THR A 1 88 ? -9.265 1.021 13.383 1.00 97.69 88 THR A C 1
ATOM 708 O O . THR A 1 88 ? -8.489 0.725 14.296 1.00 97.69 88 THR A O 1
ATOM 711 N N . THR A 1 89 ? -10.314 0.258 13.064 1.00 97.56 89 THR A N 1
ATOM 712 C CA . THR A 1 89 ? -10.604 -1.062 13.646 1.00 97.56 89 THR A CA 1
ATOM 713 C C . THR A 1 89 ? -10.898 -2.051 12.528 1.00 97.56 89 THR A C 1
ATOM 715 O O . THR A 1 89 ? -11.843 -1.860 11.772 1.00 97.56 89 THR A O 1
ATOM 718 N N . LEU A 1 90 ? -10.120 -3.126 12.464 1.00 97.81 90 LEU A N 1
ATOM 719 C CA . LEU A 1 90 ? -10.146 -4.116 11.397 1.00 97.81 90 LEU A CA 1
ATOM 720 C C . LEU A 1 90 ? -10.565 -5.491 11.926 1.00 97.81 90 LEU A C 1
ATOM 722 O O . LEU A 1 90 ? -10.225 -5.906 13.043 1.00 97.81 90 LEU A O 1
ATOM 726 N N . THR A 1 91 ? -11.316 -6.210 11.099 1.00 97.31 91 THR A N 1
ATOM 727 C CA . THR A 1 91 ? -11.392 -7.677 11.132 1.00 97.31 91 THR A CA 1
ATOM 728 C C . THR A 1 91 ? -10.077 -8.292 10.634 1.00 97.31 91 THR A C 1
ATOM 730 O O . THR A 1 91 ? -9.236 -7.592 10.077 1.00 97.31 91 THR A O 1
ATOM 733 N N . TYR A 1 92 ? -9.909 -9.603 10.813 1.00 95.50 92 TYR A N 1
ATOM 734 C CA . TYR A 1 92 ? -8.775 -10.343 10.247 1.00 95.50 92 TYR A CA 1
ATOM 735 C C . TYR A 1 92 ? -8.740 -10.274 8.718 1.00 95.50 92 TYR A C 1
ATOM 737 O O . TYR A 1 92 ? -7.710 -9.956 8.146 1.00 95.50 92 TYR A O 1
ATOM 745 N N . GLU A 1 93 ? -9.887 -10.461 8.071 1.00 95.81 93 GLU A N 1
ATOM 746 C CA . GLU A 1 93 ? -10.008 -10.384 6.612 1.00 95.81 93 GLU A CA 1
ATOM 747 C C . GLU A 1 93 ? -9.660 -8.987 6.072 1.00 95.81 93 GLU A C 1
ATOM 749 O O . GLU A 1 93 ? -8.926 -8.851 5.097 1.00 95.81 93 GLU A O 1
ATOM 754 N N . GLN A 1 94 ? -10.108 -7.928 6.756 1.00 97.94 94 GLN A N 1
ATOM 755 C CA . GLN A 1 94 ? -9.713 -6.563 6.403 1.00 97.94 94 GLN A CA 1
ATOM 756 C C . GLN A 1 94 ? -8.216 -6.329 6.628 1.00 97.94 94 GLN A C 1
ATOM 758 O O . GLN A 1 94 ? -7.589 -5.645 5.831 1.00 97.94 94 GLN A O 1
ATOM 763 N N . ALA A 1 95 ? -7.628 -6.890 7.685 1.00 97.12 95 ALA A N 1
ATOM 764 C CA . ALA A 1 95 ? -6.191 -6.793 7.916 1.00 97.12 95 ALA A CA 1
ATOM 765 C C . ALA A 1 95 ? -5.374 -7.513 6.823 1.00 97.12 95 ALA A C 1
ATOM 767 O O . ALA A 1 95 ? -4.363 -6.975 6.379 1.00 97.12 95 ALA A O 1
ATOM 768 N N . ASP A 1 96 ? -5.843 -8.655 6.314 1.00 96.44 96 ASP A N 1
ATOM 769 C CA . ASP A 1 96 ? -5.225 -9.327 5.163 1.00 96.44 96 ASP A CA 1
ATOM 770 C C . ASP A 1 96 ? -5.315 -8.477 3.886 1.00 96.44 96 ASP A C 1
ATOM 772 O O . ASP A 1 96 ? -4.335 -8.361 3.146 1.00 96.44 96 ASP A O 1
ATOM 776 N N . ALA A 1 97 ? -6.460 -7.834 3.637 1.00 97.31 97 ALA A N 1
ATOM 777 C CA . ALA A 1 97 ? -6.611 -6.890 2.529 1.00 97.31 97 ALA A CA 1
ATOM 778 C C . ALA A 1 97 ? -5.655 -5.689 2.664 1.00 97.31 97 ALA A C 1
ATOM 780 O O . ALA A 1 97 ? -5.005 -5.300 1.692 1.00 97.31 97 ALA A O 1
ATOM 781 N N . TRP A 1 98 ? -5.491 -5.157 3.881 1.00 97.88 98 TRP A N 1
ATOM 782 C CA . TRP A 1 98 ? -4.500 -4.121 4.179 1.00 97.88 98 TRP A CA 1
ATOM 783 C C . TRP A 1 98 ? -3.075 -4.579 3.869 1.00 97.88 98 TRP A C 1
ATOM 785 O O . TRP A 1 98 ? -2.339 -3.841 3.219 1.00 97.88 98 TRP A O 1
ATOM 795 N N . LEU A 1 99 ? -2.679 -5.790 4.274 1.00 97.00 99 LEU A N 1
ATOM 796 C CA . LEU A 1 99 ? -1.348 -6.319 3.959 1.00 97.00 99 LEU A CA 1
ATOM 797 C C . LEU A 1 99 ? -1.102 -6.400 2.449 1.00 97.00 99 LEU A C 1
ATOM 799 O O . LEU A 1 99 ? -0.021 -6.029 1.990 1.00 97.00 99 LEU A O 1
ATOM 803 N N . ARG A 1 100 ? -2.095 -6.854 1.673 1.00 96.19 100 ARG A N 1
ATOM 804 C CA . ARG A 1 100 ? -1.997 -6.941 0.205 1.00 96.19 100 ARG A CA 1
ATOM 805 C C . ARG A 1 100 ? -1.822 -5.562 -0.430 1.00 96.19 100 ARG A C 1
ATOM 807 O O . ARG A 1 100 ? -0.875 -5.364 -1.186 1.00 96.19 100 ARG A O 1
ATOM 814 N N . ALA A 1 101 ? -2.677 -4.606 -0.070 1.00 97.12 101 ALA A N 1
ATOM 815 C CA . ALA A 1 101 ? -2.631 -3.247 -0.607 1.00 97.12 101 ALA A CA 1
ATOM 816 C C . ALA A 1 101 ? -1.336 -2.505 -0.224 1.00 97.12 101 ALA A C 1
ATOM 818 O O . ALA A 1 101 ? -0.700 -1.885 -1.077 1.00 97.12 101 ALA A O 1
ATOM 819 N N . LEU A 1 102 ? -0.898 -2.608 1.039 1.00 96.94 102 LEU A N 1
ATOM 820 C CA . LEU A 1 102 ? 0.366 -2.017 1.493 1.00 96.94 102 LEU A CA 1
ATOM 821 C C . LEU A 1 102 ? 1.568 -2.625 0.766 1.00 96.94 102 LEU A C 1
ATOM 823 O O . LEU A 1 102 ? 2.486 -1.899 0.386 1.00 96.94 102 LEU A O 1
ATOM 827 N N . ASN A 1 103 ? 1.558 -3.941 0.538 1.00 95.50 103 ASN A N 1
ATOM 828 C CA . ASN A 1 103 ? 2.617 -4.606 -0.207 1.00 95.50 103 ASN A CA 1
ATOM 829 C C . ASN A 1 103 ? 2.676 -4.134 -1.667 1.00 95.50 103 ASN A C 1
ATOM 831 O O . ASN A 1 103 ? 3.765 -3.851 -2.161 1.00 95.50 103 ASN A O 1
ATOM 835 N N . ASP A 1 104 ? 1.533 -4.012 -2.342 1.00 96.06 104 ASP A N 1
ATOM 836 C CA . ASP A 1 104 ? 1.479 -3.528 -3.725 1.00 96.06 104 ASP A CA 1
ATOM 837 C C . ASP A 1 104 ? 1.978 -2.080 -3.838 1.00 96.06 104 ASP A C 1
ATOM 839 O O . ASP A 1 104 ? 2.813 -1.779 -4.693 1.00 96.06 104 ASP A O 1
ATOM 843 N N . ALA A 1 105 ? 1.576 -1.202 -2.913 1.00 96.38 105 ALA A N 1
ATOM 844 C CA . ALA A 1 105 ? 2.082 0.168 -2.857 1.00 96.38 105 ALA A CA 1
ATOM 845 C C . ALA A 1 105 ? 3.591 0.231 -2.578 1.00 96.38 105 ALA A C 1
ATOM 847 O O . ALA A 1 105 ? 4.318 0.991 -3.221 1.00 96.38 105 ALA A O 1
ATOM 848 N N . ARG A 1 106 ? 4.090 -0.604 -1.659 1.00 95.31 106 ARG A N 1
ATOM 849 C CA . ARG A 1 106 ? 5.523 -0.708 -1.359 1.00 95.31 106 ARG A CA 1
ATOM 850 C C . ARG A 1 106 ? 6.317 -1.188 -2.574 1.00 95.31 106 ARG A C 1
ATOM 852 O O . ARG A 1 106 ? 7.373 -0.630 -2.861 1.00 95.31 106 ARG A O 1
ATOM 859 N N . LEU A 1 107 ? 5.815 -2.185 -3.303 1.00 94.81 107 LEU A N 1
ATOM 860 C CA . LEU A 1 107 ? 6.440 -2.672 -4.535 1.00 94.81 107 LEU A CA 1
ATOM 861 C C . LEU A 1 107 ? 6.470 -1.587 -5.615 1.00 94.81 107 LEU A C 1
ATOM 863 O O . LEU A 1 107 ? 7.521 -1.369 -6.217 1.00 94.81 107 LEU A O 1
ATOM 867 N N . ALA A 1 108 ? 5.358 -0.879 -5.825 1.00 94.75 108 ALA A N 1
ATOM 868 C CA . ALA A 1 108 ? 5.279 0.212 -6.791 1.00 94.75 108 ALA A CA 1
ATOM 869 C C . ALA A 1 108 ? 6.301 1.319 -6.484 1.00 94.75 108 ALA A C 1
ATOM 871 O O . ALA A 1 108 ? 7.092 1.700 -7.352 1.00 94.75 108 ALA A O 1
ATOM 872 N N . LEU A 1 109 ? 6.349 1.772 -5.227 1.00 94.94 109 LEU A N 1
ATOM 873 C CA . LEU A 1 109 ? 7.330 2.755 -4.768 1.00 94.94 109 LEU A CA 1
ATOM 874 C C . LEU A 1 109 ? 8.765 2.251 -4.917 1.00 94.94 109 LEU A C 1
ATOM 876 O O . LEU A 1 109 ? 9.614 2.987 -5.412 1.00 94.94 109 LEU A O 1
ATOM 880 N N . GLY A 1 110 ? 9.040 1.006 -4.523 1.00 94.69 110 GLY A N 1
ATOM 881 C CA . GLY A 1 110 ? 10.378 0.424 -4.597 1.00 94.69 110 GLY A CA 1
ATOM 882 C C . GLY A 1 110 ? 10.927 0.403 -6.022 1.00 94.69 110 GLY A C 1
ATOM 883 O O . GLY A 1 110 ? 12.052 0.844 -6.252 1.00 94.69 110 GLY A O 1
ATOM 884 N N . ILE A 1 111 ? 10.110 -0.007 -6.995 1.00 94.19 111 ILE A N 1
ATOM 885 C CA . ILE A 1 111 ? 10.495 -0.003 -8.413 1.00 94.19 111 ILE A CA 1
ATOM 886 C C . ILE A 1 111 ? 10.741 1.423 -8.920 1.00 94.19 111 ILE A C 1
ATOM 888 O O . ILE A 1 111 ? 11.753 1.670 -9.573 1.00 94.19 111 ILE A O 1
ATOM 892 N N . ARG A 1 112 ? 9.868 2.386 -8.596 1.00 91.38 112 ARG A N 1
ATOM 893 C CA . ARG A 1 112 ? 10.039 3.794 -9.011 1.00 91.38 112 ARG A CA 1
ATOM 894 C C . ARG A 1 112 ? 11.258 4.464 -8.387 1.00 91.38 112 ARG A C 1
ATOM 896 O O . ARG A 1 112 ? 11.892 5.302 -9.024 1.00 91.38 112 ARG A O 1
ATOM 903 N N . LEU A 1 113 ? 11.583 4.108 -7.148 1.00 92.69 113 LEU A N 1
ATOM 904 C CA . LEU A 1 113 ? 12.759 4.610 -6.442 1.00 92.69 113 LEU A CA 1
ATOM 905 C C . LEU A 1 113 ? 14.063 3.967 -6.930 1.00 92.69 113 LEU A C 1
ATOM 907 O O . LEU A 1 113 ? 15.129 4.543 -6.686 1.00 92.69 113 LEU A O 1
ATOM 911 N N . GLY A 1 114 ? 13.968 2.832 -7.633 1.00 90.88 114 GLY A N 1
ATOM 912 C CA . GLY A 1 114 ? 15.107 2.019 -8.044 1.00 90.88 114 GLY A CA 1
ATOM 913 C C . GLY A 1 114 ? 15.719 1.254 -6.873 1.00 90.88 114 GLY A C 1
ATOM 914 O O . GLY A 1 114 ? 16.933 1.135 -6.807 1.00 90.88 114 GLY A O 1
ATOM 915 N N . ILE A 1 115 ? 14.904 0.789 -5.922 1.00 89.25 115 ILE A N 1
ATOM 916 C CA . ILE A 1 115 ? 15.382 0.014 -4.772 1.00 89.25 115 ILE A CA 1
ATOM 917 C C . ILE A 1 115 ? 15.798 -1.385 -5.241 1.00 89.25 115 ILE A C 1
ATOM 919 O O . ILE A 1 115 ? 14.985 -2.144 -5.771 1.00 89.25 115 ILE A O 1
ATOM 923 N N . HIS A 1 116 ? 17.066 -1.712 -5.015 1.00 84.44 116 HIS A N 1
ATOM 924 C CA . HIS A 1 116 ? 17.720 -2.992 -5.291 1.00 84.44 116 HIS A CA 1
ATOM 925 C C . HIS A 1 116 ? 18.560 -3.424 -4.071 1.00 84.44 116 HIS A C 1
ATOM 927 O O . HIS A 1 116 ? 18.573 -2.726 -3.058 1.00 84.44 116 HIS A O 1
ATOM 933 N N . ASP A 1 117 ? 19.234 -4.575 -4.130 1.00 79.06 117 ASP A N 1
ATOM 934 C CA . ASP A 1 117 ? 19.869 -5.197 -2.952 1.00 79.06 117 ASP A CA 1
ATOM 935 C C . ASP A 1 117 ? 20.945 -4.322 -2.273 1.00 79.06 117 ASP A C 1
ATOM 937 O O . ASP A 1 117 ? 21.106 -4.375 -1.057 1.00 79.06 117 ASP A O 1
ATOM 941 N N . ASP A 1 118 ? 21.660 -3.486 -3.029 1.00 80.44 118 ASP A N 1
ATOM 942 C CA . ASP A 1 118 ? 22.648 -2.510 -2.539 1.00 80.44 118 ASP A CA 1
ATOM 943 C C . ASP A 1 118 ? 22.063 -1.119 -2.215 1.00 80.44 118 ASP A C 1
ATOM 945 O O . ASP A 1 118 ? 22.807 -0.170 -1.962 1.00 80.44 118 ASP A O 1
ATOM 949 N N . PHE A 1 119 ? 20.735 -0.975 -2.191 1.00 84.50 119 PHE A N 1
ATOM 950 C CA . PHE A 1 119 ? 20.080 0.285 -1.851 1.00 84.50 119 PHE A CA 1
ATOM 951 C C . PHE A 1 119 ? 20.114 0.548 -0.338 1.00 84.50 119 PHE A C 1
ATOM 953 O O . PHE A 1 119 ? 19.388 -0.068 0.443 1.00 84.50 119 PHE A O 1
ATOM 960 N N . ASP A 1 120 ? 20.912 1.530 0.077 1.00 88.88 120 ASP A N 1
ATOM 961 C CA . ASP A 1 120 ? 20.926 2.039 1.449 1.00 88.88 120 ASP A CA 1
ATOM 962 C C . ASP A 1 120 ? 19.886 3.159 1.614 1.00 88.88 120 ASP A C 1
ATOM 964 O O . ASP A 1 120 ? 20.081 4.291 1.166 1.00 88.88 120 ASP A O 1
ATOM 968 N N . LEU A 1 121 ? 18.776 2.838 2.286 1.00 87.00 121 LEU A N 1
ATOM 969 C CA . LEU A 1 121 ? 17.671 3.768 2.529 1.00 87.00 121 LEU A CA 1
ATOM 970 C C . LEU A 1 121 ? 18.086 5.032 3.290 1.00 87.00 121 LEU A C 1
ATOM 972 O O . LEU A 1 121 ? 17.586 6.109 2.969 1.00 87.00 121 LEU A O 1
ATOM 976 N N . GLU A 1 122 ? 18.959 4.921 4.291 1.00 88.06 122 GLU A N 1
ATOM 977 C CA . GLU A 1 122 ? 19.365 6.055 5.127 1.00 88.06 122 GLU A CA 1
ATOM 978 C C . GLU A 1 122 ? 20.266 6.995 4.325 1.00 88.06 122 GLU A C 1
ATOM 980 O O . GLU A 1 122 ? 20.001 8.197 4.217 1.00 88.06 122 GLU A O 1
ATOM 985 N N . THR A 1 123 ? 21.280 6.426 3.675 1.00 89.75 123 THR A N 1
ATOM 986 C CA . THR A 1 123 ? 22.198 7.169 2.812 1.00 89.75 123 THR A CA 1
ATOM 987 C C . THR A 1 123 ? 21.450 7.861 1.668 1.00 89.75 123 THR A C 1
ATOM 989 O O . THR A 1 123 ? 21.684 9.043 1.397 1.00 89.75 123 THR A O 1
ATOM 992 N N . GLU A 1 124 ? 20.536 7.160 0.996 1.00 90.94 124 GLU A N 1
ATOM 993 C CA . GLU A 1 124 ? 19.771 7.720 -0.120 1.00 90.94 124 GLU A CA 1
ATOM 994 C C . GLU A 1 124 ? 18.761 8.775 0.337 1.00 90.94 124 GLU A C 1
ATOM 996 O O . GLU A 1 124 ? 18.592 9.788 -0.345 1.00 90.94 124 GLU A O 1
ATOM 1001 N N . TYR A 1 125 ? 18.144 8.606 1.510 1.00 89.50 125 TYR A N 1
ATOM 1002 C CA . TYR A 1 125 ? 17.282 9.629 2.099 1.00 89.50 125 TYR A CA 1
ATOM 1003 C C . TYR A 1 125 ? 18.049 10.927 2.377 1.00 89.50 125 TYR A C 1
ATOM 1005 O O . TYR A 1 125 ? 17.583 12.002 2.003 1.00 89.50 125 TYR A O 1
ATOM 1013 N N . HIS A 1 126 ? 19.245 10.843 2.967 1.00 90.19 126 HIS A N 1
ATOM 1014 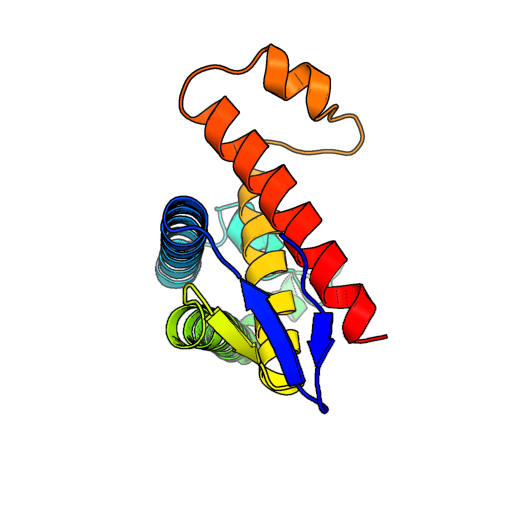C CA . HIS A 1 126 ? 20.062 12.021 3.277 1.00 90.19 126 HIS A CA 1
ATOM 1015 C C . HIS A 1 126 ? 20.553 12.782 2.040 1.00 90.19 126 HIS A C 1
ATOM 1017 O O . HIS A 1 126 ? 20.770 13.992 2.111 1.00 90.19 126 HIS A O 1
ATOM 1023 N N . LYS A 1 127 ? 20.725 12.092 0.908 1.00 91.75 127 LYS A N 1
ATOM 1024 C CA . LYS A 1 127 ? 21.084 12.713 -0.377 1.00 91.75 127 LYS A CA 1
ATOM 1025 C C . LYS A 1 127 ? 19.875 13.257 -1.137 1.00 91.75 127 LYS A C 1
ATOM 1027 O O . LYS A 1 127 ? 20.041 14.090 -2.029 1.00 91.75 127 LYS A O 1
ATOM 1032 N N . ALA A 1 128 ? 18.677 12.754 -0.850 1.00 90.94 128 ALA A N 1
ATOM 1033 C CA . ALA A 1 128 ? 17.476 13.100 -1.588 1.00 90.94 128 ALA A CA 1
ATOM 1034 C C . ALA A 1 128 ? 16.953 14.498 -1.224 1.00 90.94 128 ALA A C 1
ATOM 1036 O O . ALA A 1 128 ? 17.061 14.971 -0.096 1.00 90.94 128 ALA A O 1
ATOM 1037 N N . ALA A 1 129 ? 16.314 15.145 -2.197 1.00 87.81 129 ALA A N 1
ATOM 1038 C CA . ALA A 1 129 ? 15.596 16.400 -2.012 1.00 87.81 129 ALA A CA 1
ATOM 1039 C C . ALA A 1 129 ? 14.239 16.341 -2.725 1.00 87.81 129 ALA A C 1
ATOM 1041 O O . ALA A 1 129 ? 14.028 15.523 -3.627 1.00 87.81 129 ALA A O 1
ATOM 1042 N N . GLY A 1 130 ? 13.316 17.219 -2.326 1.00 91.75 130 GLY A N 1
ATOM 1043 C CA . GLY A 1 130 ? 11.988 17.313 -2.931 1.00 91.75 130 GLY A CA 1
ATOM 1044 C C . GLY A 1 130 ? 11.210 15.995 -2.864 1.00 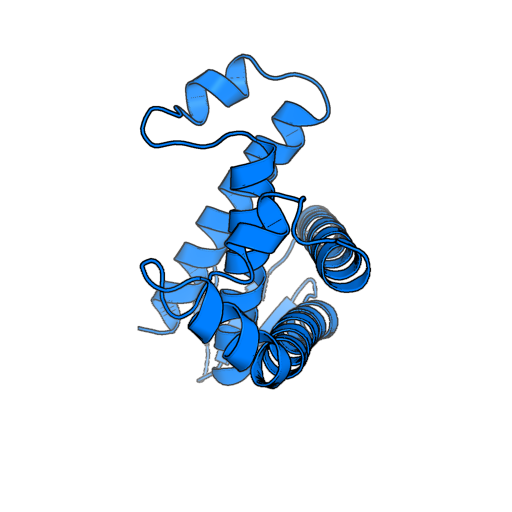91.75 130 GLY A C 1
ATOM 1045 O O . GLY A 1 130 ? 11.246 15.289 -1.855 1.00 91.75 130 GLY A O 1
ATOM 1046 N N . SER A 1 131 ? 10.527 15.652 -3.958 1.00 89.62 131 SER A N 1
ATOM 1047 C CA . SER A 1 131 ? 9.644 14.481 -4.039 1.00 89.62 131 SER A CA 1
ATOM 1048 C C . SER A 1 131 ? 10.355 13.152 -3.778 1.00 89.62 131 SER A C 1
ATOM 1050 O O . SER A 1 131 ? 9.757 12.253 -3.192 1.00 89.62 131 SER A O 1
ATOM 1052 N N . ARG A 1 132 ? 11.641 13.010 -4.135 1.00 91.00 132 ARG A N 1
ATOM 1053 C CA . ARG A 1 132 ? 12.386 11.760 -3.896 1.00 91.00 132 ARG A CA 1
ATOM 1054 C C . ARG A 1 132 ? 12.516 11.453 -2.403 1.00 91.00 132 ARG A C 1
ATOM 1056 O O . ARG A 1 132 ? 12.285 10.317 -2.005 1.00 91.00 132 ARG A O 1
ATOM 1063 N N . ALA A 1 133 ? 12.827 12.454 -1.576 1.00 92.50 133 ALA A N 1
ATOM 1064 C CA . ALA A 1 133 ? 12.921 12.275 -0.125 1.00 92.50 133 ALA A CA 1
ATOM 1065 C C . ALA A 1 133 ? 11.560 11.889 0.480 1.00 92.50 133 ALA A C 1
ATOM 1067 O O . ALA A 1 133 ? 11.490 11.029 1.362 1.00 92.50 133 ALA A O 1
ATOM 1068 N N . THR A 1 134 ? 10.476 12.472 -0.047 1.00 91.81 134 THR A N 1
ATOM 1069 C CA . THR A 1 134 ? 9.099 12.125 0.326 1.00 91.81 134 THR A CA 1
ATOM 1070 C C . THR A 1 134 ? 8.773 10.673 -0.013 1.00 91.81 134 THR A C 1
ATOM 1072 O O . THR A 1 134 ? 8.293 9.949 0.855 1.00 91.81 134 THR A O 1
ATOM 1075 N N . TYR A 1 135 ? 9.075 10.214 -1.229 1.00 92.44 135 TYR A N 1
ATOM 1076 C CA . TYR A 1 135 ? 8.804 8.833 -1.636 1.00 92.44 135 TYR A CA 1
ATOM 1077 C C . TYR A 1 135 ? 9.646 7.808 -0.866 1.00 92.44 135 TYR A C 1
ATOM 1079 O O . TYR A 1 135 ? 9.113 6.767 -0.491 1.00 92.44 135 TYR A O 1
ATOM 1087 N N . ILE A 1 136 ? 10.916 8.104 -0.558 1.00 94.50 136 ILE A N 1
ATOM 1088 C CA . ILE A 1 136 ? 11.746 7.245 0.308 1.00 94.50 136 ILE A CA 1
ATOM 1089 C C . ILE A 1 136 ? 11.141 7.164 1.716 1.00 94.50 136 ILE A C 1
ATOM 1091 O O . ILE A 1 136 ? 10.975 6.073 2.258 1.00 94.50 136 ILE A O 1
ATOM 1095 N N . SER A 1 137 ? 10.754 8.308 2.291 1.00 93.44 137 SER A N 1
ATOM 1096 C CA . SER A 1 137 ? 10.096 8.351 3.605 1.00 93.44 137 SER A CA 1
ATOM 1097 C C . SER A 1 137 ? 8.801 7.546 3.619 1.00 93.44 137 SER A C 1
ATOM 1099 O O . SER A 1 137 ? 8.536 6.817 4.574 1.00 93.44 137 SER A O 1
ATOM 1101 N N . LEU A 1 138 ? 8.004 7.653 2.554 1.00 94.62 138 LEU A N 1
ATOM 1102 C CA . LEU A 1 138 ? 6.754 6.922 2.417 1.00 94.62 138 LEU A CA 1
ATOM 1103 C C . LEU A 1 138 ? 6.997 5.418 2.279 1.00 94.62 138 LEU A C 1
ATOM 1105 O O . LEU A 1 138 ? 6.352 4.644 2.975 1.00 94.62 138 LEU A O 1
ATOM 1109 N N . TYR A 1 139 ? 7.957 5.000 1.452 1.00 95.38 139 TYR A N 1
ATOM 1110 C CA . TYR A 1 139 ? 8.347 3.596 1.324 1.00 95.38 139 TYR A CA 1
ATOM 1111 C C . TYR A 1 139 ? 8.751 2.997 2.680 1.00 95.38 139 TYR A C 1
ATOM 1113 O O . TYR A 1 139 ? 8.248 1.939 3.071 1.00 95.38 139 TYR A O 1
ATOM 1121 N N . SER A 1 140 ? 9.602 3.697 3.436 1.00 94.44 140 SER A N 1
ATOM 1122 C CA . SER A 1 140 ? 10.011 3.278 4.781 1.00 94.44 140 SER A CA 1
ATOM 1123 C C . SER A 1 140 ? 8.827 3.230 5.748 1.00 94.44 140 SER A C 1
ATOM 1125 O O . SER A 1 140 ? 8.692 2.282 6.519 1.00 94.44 140 SER A O 1
ATOM 1127 N N . TYR A 1 141 ? 7.929 4.216 5.680 1.00 95.25 141 TYR A N 1
ATOM 1128 C CA . TYR A 1 141 ? 6.730 4.260 6.511 1.00 95.25 141 TYR A CA 1
ATOM 1129 C C . TYR A 1 141 ? 5.761 3.109 6.217 1.00 95.25 141 TYR A C 1
ATOM 1131 O O . TYR A 1 141 ? 5.295 2.465 7.155 1.00 95.25 141 TYR A O 1
ATOM 1139 N N . LEU A 1 142 ? 5.477 2.812 4.945 1.00 95.50 142 LEU A N 1
ATOM 1140 C CA . LEU A 1 142 ? 4.608 1.694 4.564 1.00 95.50 142 LEU A CA 1
ATOM 1141 C C . LEU A 1 142 ? 5.220 0.34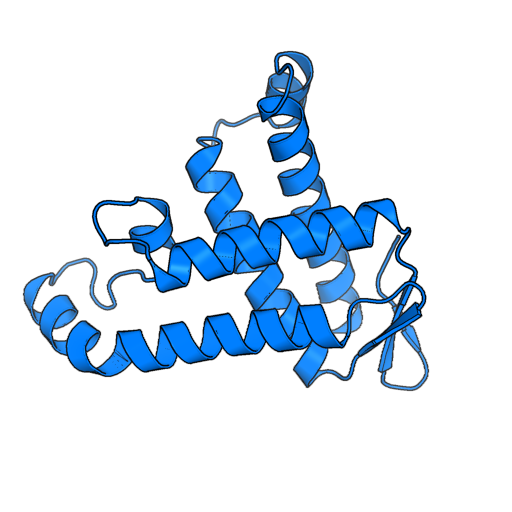7 4.961 1.00 95.50 142 LEU A C 1
ATOM 1143 O O . LEU A 1 142 ? 4.490 -0.532 5.410 1.00 95.50 142 LEU A O 1
ATOM 1147 N N . SER A 1 143 ? 6.547 0.207 4.851 1.00 94.19 143 SER A N 1
ATOM 1148 C CA . SER A 1 143 ? 7.274 -0.986 5.310 1.00 94.19 143 SER A CA 1
ATOM 1149 C C . SER A 1 143 ? 7.087 -1.192 6.813 1.00 94.19 143 SER A C 1
ATOM 1151 O O . SER A 1 143 ? 6.618 -2.240 7.244 1.00 94.19 143 SER A O 1
ATOM 1153 N N . TYR A 1 144 ? 7.334 -0.144 7.604 1.00 94.94 144 TYR A N 1
ATOM 1154 C CA . TYR A 1 144 ? 7.090 -0.175 9.043 1.00 94.94 144 TYR A CA 1
ATOM 1155 C C . TYR A 1 144 ? 5.624 -0.493 9.368 1.00 94.94 144 TYR A C 1
ATOM 1157 O O . TYR A 1 144 ? 5.337 -1.332 10.217 1.00 94.94 144 TYR A O 1
ATOM 1165 N N . LEU A 1 145 ? 4.674 0.148 8.683 1.00 95.00 145 LEU A N 1
ATOM 1166 C CA . LEU A 1 145 ? 3.250 -0.072 8.915 1.00 95.00 145 LEU A CA 1
ATOM 1167 C C . LEU A 1 145 ? 2.852 -1.532 8.647 1.00 95.00 145 LEU A C 1
ATOM 1169 O O . LEU A 1 145 ? 2.133 -2.115 9.462 1.00 95.00 145 LEU A O 1
ATOM 1173 N N . GLN A 1 146 ? 3.357 -2.121 7.558 1.00 94.69 146 GLN A N 1
ATOM 1174 C CA . GLN A 1 146 ? 3.174 -3.531 7.217 1.00 94.69 146 GLN A CA 1
ATOM 1175 C C . GLN A 1 146 ? 3.723 -4.443 8.323 1.00 94.69 146 GLN A C 1
ATOM 1177 O O . GLN A 1 146 ? 2.993 -5.314 8.795 1.00 94.69 146 GLN A O 1
ATOM 1182 N N . ASP A 1 147 ? 4.946 -4.199 8.797 1.00 94.31 147 ASP A N 1
ATOM 1183 C CA . ASP A 1 147 ? 5.563 -4.985 9.873 1.00 94.31 147 ASP A CA 1
ATOM 1184 C C . ASP A 1 147 ? 4.718 -4.956 11.153 1.00 94.31 147 ASP A C 1
ATOM 1186 O O . ASP A 1 147 ? 4.448 -5.996 11.757 1.00 94.31 147 ASP A O 1
ATOM 1190 N N . THR A 1 148 ? 4.206 -3.778 11.534 1.00 94.75 148 THR A N 1
ATOM 1191 C CA . THR A 1 148 ? 3.343 -3.666 12.721 1.00 94.75 148 THR A CA 1
ATOM 1192 C C . THR A 1 148 ? 2.007 -4.394 12.574 1.00 94.75 148 THR A C 1
ATOM 1194 O O . THR A 1 148 ? 1.398 -4.740 13.583 1.00 94.75 148 THR A O 1
ATOM 1197 N N . LEU A 1 149 ? 1.526 -4.615 11.345 1.00 93.75 149 LEU A N 1
ATOM 1198 C CA . LEU A 1 149 ? 0.276 -5.328 11.072 1.00 93.75 149 LEU A CA 1
ATOM 1199 C C . LEU A 1 149 ? 0.457 -6.853 11.076 1.00 93.75 149 LEU A C 1
ATOM 1201 O O . LEU A 1 149 ? -0.478 -7.566 11.435 1.00 93.75 149 LEU A O 1
ATOM 1205 N N . ILE A 1 150 ? 1.648 -7.350 10.728 1.00 92.31 150 ILE A N 1
ATOM 1206 C CA . ILE A 1 150 ? 1.974 -8.786 10.726 1.00 92.31 150 ILE A CA 1
ATOM 1207 C C . ILE A 1 150 ? 1.984 -9.359 12.151 1.00 92.31 150 ILE A C 1
ATOM 1209 O O . ILE A 1 150 ? 1.475 -10.457 12.381 1.00 92.31 150 ILE A O 1
ATOM 1213 N N . GLU A 1 151 ? 2.519 -8.615 13.120 1.00 87.69 151 GLU A N 1
ATOM 1214 C CA . GLU A 1 151 ? 2.628 -9.064 14.514 1.00 87.69 151 GLU A CA 1
ATOM 1215 C C . GLU A 1 151 ? 1.280 -9.506 15.131 1.00 87.69 151 GLU A C 1
ATOM 1217 O O . GLU A 1 151 ? 1.202 -10.623 15.638 1.00 87.69 151 GLU A O 1
ATOM 1222 N N . PRO A 1 152 ? 0.181 -8.724 15.075 1.00 85.38 152 PRO A N 1
ATOM 1223 C CA . PRO A 1 152 ? -1.111 -9.139 15.631 1.00 85.38 152 PRO A CA 1
ATOM 1224 C C . PRO A 1 152 ? -1.867 -10.205 14.812 1.00 85.38 152 PRO A C 1
ATOM 1226 O O . PRO A 1 152 ? -2.924 -10.659 15.271 1.00 85.38 152 PRO A O 1
ATOM 1229 N N . LEU A 1 153 ? -1.380 -10.553 13.615 1.00 81.62 153 LEU A N 1
ATOM 1230 C CA . LEU A 1 153 ? -1.918 -11.616 12.755 1.00 81.62 153 LEU A CA 1
ATOM 1231 C C . LEU A 1 153 ? -1.230 -12.971 12.970 1.00 81.62 153 LEU A C 1
ATOM 1233 O O . LEU A 1 153 ? -1.792 -13.991 12.569 1.00 81.62 153 LEU A O 1
ATOM 1237 N N . SER A 1 154 ? -0.054 -12.970 13.603 1.00 76.12 154 SER A N 1
ATOM 1238 C CA . SER A 1 154 ? 0.692 -14.172 13.999 1.00 76.12 154 SER A CA 1
ATOM 1239 C C . SER A 1 154 ? 0.106 -14.809 15.264 1.00 76.12 154 SER A C 1
ATOM 1241 O O . SER A 1 154 ? 0.136 -16.056 15.352 1.00 76.12 154 SER A O 1
#

pLDDT: mean 92.16, std 5.16, range [68.69, 98.44]

Sequence (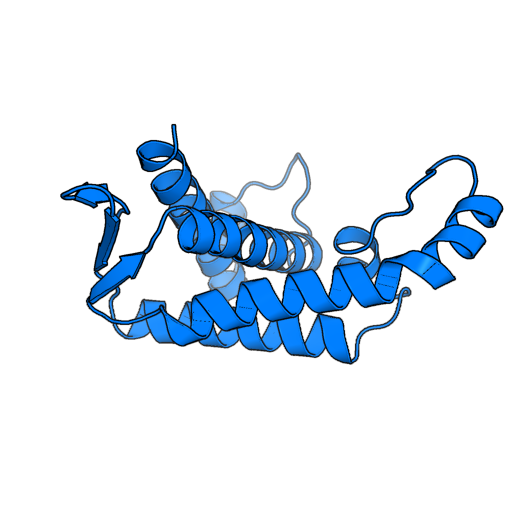154 aa):
MTFRRKKGKIVANFRPEEIIAIRTILTEVTDLIDDGDRSDPVIGRLFPDIYRDDPVESAELRQYTEDDLKKTKIESVGIVLDTLAEHTTLTYEQADAWLRALNDARLALGIRLGIHDDFDLETEYHKAAGSRATYISLYSYLSYLQDTLIEPLS

Secondary structure (DSSP, 8-state):
---EEETTEEEEE--HHHHHHHHHHHHHHHHHHHH--TTSHHHHHHS--S-TT-HHHHHHHHHHHHHHHHHHHHHHHHHHHHH-STEEEE-HHHHHHHHHHHHHHHHHHHHHHT--TT--HHHHHHH--THHHHHHHHHHHHHHHHHHHHGGG-

Foldseek 3Di:
DFWDDDPQKIKDADDPVRLVLLLVLLVVLLVCLVPPDPVDVLNCVLQPFPDPVDVPVSVVVCVVPVVVSSVLQVVLSVLCNVQDDRMGIGHLVNLVSLLSSLVSSLSSLCVVLVPDPPDDLVVQLVVDDDVSVVSSVSSVVSVVHSVSSVVNSD

Radius of gyration: 16.64 Å; chains: 1; bounding box: 36×38×46 Å